Protein AF-A0A1F8L1P7-F1 (afdb_monomer)

Secondary structure (DSSP, 8-state):
-HHHHHHTTTTTTS-GGGHHHHHHHHHHHHHHH-HHHHHHHHHH-S--HHHHHHHHHHHHHHHHHS--S----

pLDDT: mean 86.09, std 11.68, range [34.06, 93.06]

Mean predicted aligned error: 4.83 Å

Solvent-accessible surface area (backbone atoms only — not comparable to full-atom values): 4394 Å² total; per-residue (Å²): 110,64,69,59,37,52,78,70,54,71,45,77,61,40,51,79,88,46,47,66,56,51,49,55,51,50,54,52,42,35,69,73,78,36,49,65,53,58,50,49,43,68,70,64,73,50,93,44,75,66,52,48,52,49,50,52,53,50,52,53,52,49,45,71,75,50,74,63,50,82,80,80,124

Sequence (73 aa):
MIIFSGTAGYLDDVPRERVADFERDLYRWMDVQAPQVGQLILKERKWTDEVEKAARAMIEEFKKANPYGEAKA

Radius of gyration: 12.61 Å; Cα contacts (8 Å, |Δi|>4): 41; chains: 1; bounding box: 31×20×34 Å

Nearest PDB structures (foldseek):
  6tmk-assembly1_E2  TM=9.291E-01  e=4.988E-02  Toxoplasma gondii GT1
  7njq-assembly1_C  TM=8.408E-01  e=2.905E-02  Mycolicibacterium smegmatis MC2 155
  7njs-assembly1_C  TM=8.381E-01  e=3.923E-02  Mycolicibacterium smegmatis MC2 155
  7jg6-assembly1_B  TM=8.533E-01  e=5.625E-02  Mycolicibacterium smegmatis
  8jr0-assembly1_C  TM=8.637E-01  e=7.595E-02  Mycobacterium tuberculosis

Structure (mmCIF, N/CA/C/O backbone):
data_AF-A0A1F8L1P7-F1
#
_entry.id   AF-A0A1F8L1P7-F1
#
loop_
_atom_si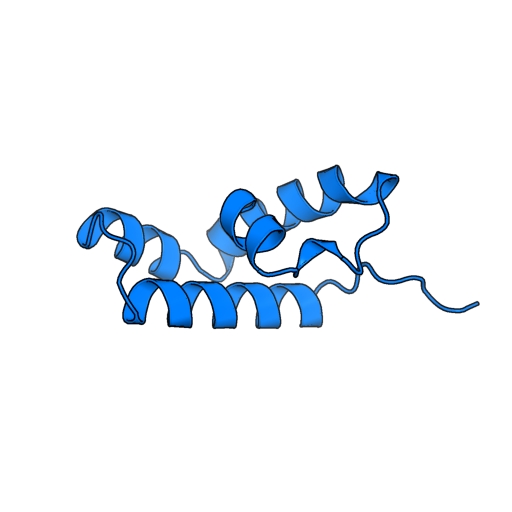te.group_PDB
_atom_site.id
_atom_site.type_symbol
_atom_site.label_atom_id
_atom_site.label_alt_id
_atom_site.label_comp_id
_atom_site.label_asym_id
_atom_site.label_entity_id
_atom_site.label_seq_id
_atom_site.pdbx_PDB_ins_code
_atom_site.Cartn_x
_atom_site.Cartn_y
_atom_site.Cartn_z
_atom_site.occupancy
_atom_site.B_iso_or_equiv
_atom_site.auth_seq_id
_atom_site.auth_comp_id
_atom_site.auth_asym_id
_atom_site.auth_atom_id
_atom_site.pdbx_PDB_model_num
ATOM 1 N N . MET A 1 1 ? -6.716 -3.504 -1.140 1.00 83.62 1 MET A N 1
ATOM 2 C CA . MET A 1 1 ? -6.045 -2.182 -1.072 1.00 83.62 1 MET A CA 1
ATOM 3 C C . MET A 1 1 ? -5.918 -1.493 -2.416 1.00 83.62 1 MET A C 1
ATOM 5 O O . MET A 1 1 ? -5.760 -0.282 -2.428 1.00 83.62 1 MET A O 1
ATOM 9 N N . ILE A 1 2 ? -6.093 -2.216 -3.527 1.00 87.62 2 ILE A N 1
ATOM 10 C CA . ILE A 1 2 ? -5.962 -1.653 -4.872 1.00 87.62 2 ILE A CA 1
ATOM 11 C C . ILE A 1 2 ? -6.849 -0.422 -5.135 1.00 87.62 2 ILE A C 1
ATOM 13 O O . ILE A 1 2 ? -6.392 0.538 -5.742 1.00 87.62 2 ILE A O 1
ATOM 17 N N . ILE A 1 3 ? -8.079 -0.398 -4.601 1.00 88.69 3 ILE A N 1
ATOM 18 C CA . ILE A 1 3 ? -8.994 0.748 -4.735 1.00 88.69 3 ILE A CA 1
ATOM 19 C C . ILE A 1 3 ? -8.382 2.005 -4.107 1.00 88.69 3 ILE A C 1
ATOM 21 O O . ILE A 1 3 ? -8.320 3.040 -4.760 1.00 88.69 3 ILE A O 1
ATOM 25 N N . PHE A 1 4 ? -7.880 1.900 -2.870 1.00 90.69 4 PHE A N 1
ATOM 26 C CA . PHE A 1 4 ? -7.224 3.016 -2.190 1.00 90.69 4 PHE A CA 1
ATOM 27 C C . PHE A 1 4 ? -5.976 3.470 -2.953 1.00 90.69 4 PHE A C 1
ATOM 29 O O . PHE A 1 4 ? -5.795 4.668 -3.168 1.00 90.69 4 PHE A O 1
ATOM 36 N N . SER A 1 5 ? -5.160 2.518 -3.422 1.00 90.25 5 SER A N 1
ATOM 37 C CA . SER A 1 5 ? -3.976 2.803 -4.237 1.00 90.25 5 SER A CA 1
ATOM 38 C C . SER A 1 5 ? -4.318 3.613 -5.491 1.00 90.25 5 SER A C 1
ATOM 40 O O . SER A 1 5 ? -3.628 4.586 -5.782 1.00 90.25 5 SER A O 1
ATOM 42 N N . GLY A 1 6 ? -5.404 3.268 -6.189 1.00 89.88 6 GLY A N 1
ATOM 43 C CA . GLY A 1 6 ? -5.880 4.025 -7.348 1.00 89.88 6 GLY A CA 1
ATOM 44 C C . GLY A 1 6 ? -6.400 5.415 -6.986 1.00 89.88 6 GLY A C 1
ATOM 45 O O . GLY A 1 6 ? -6.005 6.397 -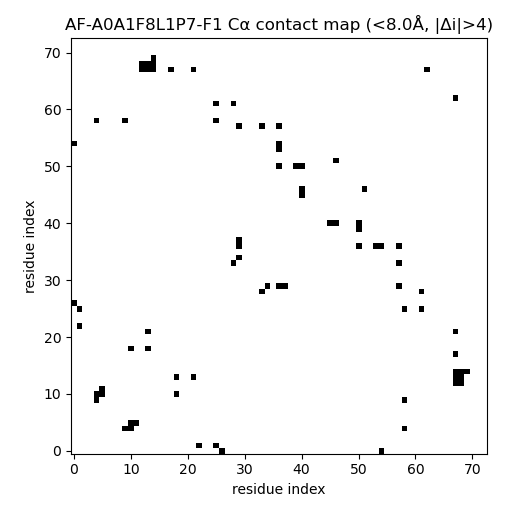7.602 1.00 89.88 6 GLY A O 1
ATOM 46 N N . THR A 1 7 ? -7.234 5.536 -5.950 1.00 91.38 7 THR A N 1
ATOM 47 C CA . THR A 1 7 ? -7.807 6.838 -5.555 1.00 91.38 7 THR A CA 1
ATOM 48 C C . THR A 1 7 ? -6.785 7.809 -4.966 1.00 91.38 7 THR A C 1
ATOM 50 O O . THR A 1 7 ? -7.000 9.016 -5.005 1.00 91.38 7 THR A O 1
ATOM 53 N N . ALA A 1 8 ? -5.686 7.299 -4.407 1.00 90.25 8 ALA A N 1
ATOM 54 C CA . ALA A 1 8 ? -4.620 8.103 -3.818 1.00 90.25 8 ALA A CA 1
ATOM 55 C C . ALA A 1 8 ? -3.452 8.384 -4.789 1.00 90.25 8 ALA A C 1
ATOM 57 O O . ALA A 1 8 ? -2.443 8.934 -4.356 1.00 90.25 8 ALA A O 1
ATOM 58 N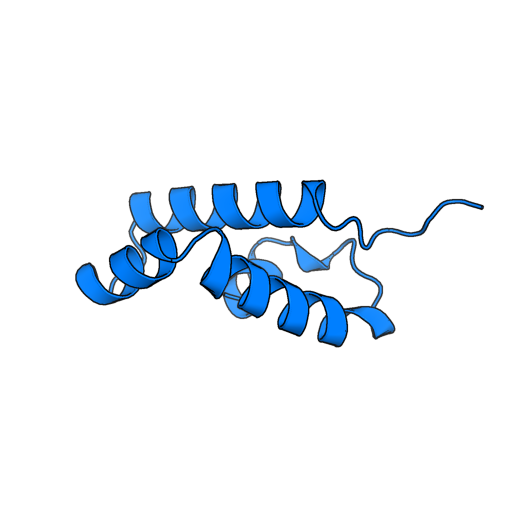 N . GLY A 1 9 ? -3.576 8.013 -6.073 1.00 88.62 9 GLY A N 1
ATOM 59 C CA . GLY A 1 9 ? -2.577 8.294 -7.117 1.00 88.62 9 GLY A CA 1
ATOM 60 C C . GLY A 1 9 ? -1.343 7.384 -7.093 1.00 88.62 9 GLY A C 1
ATOM 61 O O . GLY A 1 9 ? -0.357 7.638 -7.778 1.00 88.62 9 GLY A O 1
ATOM 62 N N . TYR A 1 10 ? -1.358 6.288 -6.324 1.00 89.94 10 TYR A N 1
ATOM 63 C CA . TYR A 1 10 ? -0.217 5.364 -6.256 1.00 89.94 10 TYR A CA 1
ATOM 64 C C . TYR A 1 10 ? -0.056 4.489 -7.505 1.00 89.94 10 TYR A C 1
ATOM 66 O O . TYR A 1 10 ? 0.968 3.817 -7.615 1.00 89.94 10 TYR A O 1
ATOM 74 N N . LEU A 1 11 ? -1.048 4.482 -8.400 1.00 88.88 11 LEU A N 1
ATOM 75 C CA . LEU A 1 11 ? -1.010 3.787 -9.689 1.00 88.88 11 LEU A CA 1
ATOM 76 C C . LEU A 1 11 ? -0.608 4.704 -10.858 1.00 88.88 11 LEU A C 1
ATOM 78 O O . LEU A 1 11 ? -0.418 4.198 -11.959 1.00 88.88 11 LEU A O 1
ATOM 82 N N . ASP A 1 12 ? -0.465 6.017 -10.644 1.00 88.50 12 ASP A N 1
ATOM 83 C CA . ASP A 1 12 ? -0.239 6.992 -11.727 1.00 88.50 12 ASP A CA 1
ATOM 84 C C . ASP A 1 12 ? 1.132 6.832 -12.410 1.00 88.50 12 ASP A C 1
ATOM 86 O O . ASP A 1 12 ? 1.305 7.185 -13.574 1.00 88.50 12 ASP A O 1
ATOM 90 N N . ASP A 1 13 ? 2.111 6.279 -11.696 1.00 87.31 13 ASP A N 1
ATOM 91 C CA . ASP A 1 13 ? 3.464 5.965 -12.170 1.00 87.31 13 ASP A CA 1
ATOM 92 C C . ASP A 1 13 ? 3.621 4.513 -12.649 1.00 87.31 13 ASP A C 1
ATOM 94 O O . ASP A 1 13 ? 4.713 4.108 -13.057 1.00 87.31 13 ASP A O 1
ATOM 98 N N . VAL A 1 14 ? 2.552 3.715 -12.592 1.00 88.19 14 VAL A N 1
ATOM 99 C CA . VAL A 1 14 ? 2.556 2.316 -13.020 1.00 88.19 14 VAL A CA 1
ATOM 100 C C . VAL A 1 14 ? 2.072 2.245 -14.471 1.00 88.19 14 VAL A C 1
ATOM 102 O O . VAL A 1 14 ? 0.940 2.640 -14.760 1.00 88.19 14 VAL A O 1
ATOM 105 N N . PRO A 1 15 ? 2.871 1.701 -15.409 1.00 89.88 15 PRO A N 1
ATOM 106 C CA . PRO A 1 15 ? 2.415 1.489 -16.777 1.00 89.88 15 PRO A CA 1
ATOM 107 C C . PRO A 1 15 ? 1.146 0.634 -16.806 1.00 89.88 15 PRO A C 1
ATOM 109 O O . PRO A 1 15 ? 1.062 -0.377 -16.107 1.00 89.88 15 PRO A O 1
ATOM 112 N N . ARG A 1 16 ? 0.182 0.990 -17.665 1.00 88.38 16 ARG A N 1
ATOM 113 C CA . ARG A 1 16 ? -1.125 0.310 -17.779 1.00 88.38 16 ARG A CA 1
ATOM 114 C C . ARG A 1 16 ? -1.011 -1.216 -17.843 1.00 88.38 16 ARG A C 1
ATOM 116 O O . ARG A 1 16 ? -1.784 -1.922 -17.205 1.00 88.38 16 ARG A O 1
ATOM 123 N N . GLU A 1 17 ? -0.058 -1.715 -18.621 1.00 89.81 17 GLU A N 1
ATOM 124 C CA . GLU A 1 17 ? 0.162 -3.150 -18.840 1.00 89.81 17 GLU A CA 1
ATOM 125 C C . GLU A 1 17 ? 0.646 -3.873 -17.576 1.00 89.81 17 GLU A C 1
ATOM 127 O O . GLU A 1 17 ? 0.391 -5.062 -17.410 1.00 89.81 17 GLU A O 1
ATOM 132 N N . ARG A 1 18 ? 1.285 -3.145 -16.652 1.00 90.19 18 ARG A N 1
ATOM 133 C CA . ARG A 1 18 ? 1.839 -3.668 -15.397 1.00 90.19 18 ARG A CA 1
ATOM 134 C C . ARG A 1 18 ? 0.919 -3.476 -14.192 1.00 90.19 18 ARG A C 1
ATOM 136 O O . ARG A 1 18 ? 1.270 -3.908 -13.099 1.00 90.19 18 ARG A O 1
ATOM 143 N N . VAL A 1 19 ? -0.263 -2.877 -14.359 1.00 90.06 19 VAL A N 1
ATOM 144 C CA . VAL A 1 19 ? -1.219 -2.673 -13.251 1.00 90.06 19 VAL A CA 1
ATOM 145 C C . VAL A 1 19 ? -1.651 -4.007 -12.634 1.00 90.06 19 VAL A C 1
ATOM 147 O O . VAL A 1 19 ? -1.742 -4.117 -11.414 1.00 90.06 19 VAL A O 1
ATOM 150 N N . ALA A 1 20 ? -1.850 -5.041 -13.456 1.00 90.62 20 ALA A N 1
ATOM 151 C CA . ALA A 1 20 ? -2.188 -6.378 -12.965 1.00 90.62 20 ALA A CA 1
ATOM 152 C C . ALA A 1 20 ? -1.043 -7.008 -12.147 1.00 90.62 20 ALA A C 1
ATOM 154 O O . ALA A 1 20 ? -1.289 -7.680 -11.144 1.00 90.62 20 ALA A O 1
ATOM 155 N N . ASP A 1 21 ? 0.210 -6.769 -12.547 1.00 91.62 21 ASP A N 1
ATOM 156 C CA . ASP A 1 21 ? 1.380 -7.216 -11.788 1.00 91.62 21 ASP A CA 1
ATOM 157 C C . ASP A 1 21 ? 1.488 -6.474 -10.455 1.00 91.62 21 ASP A C 1
ATOM 159 O O . ASP A 1 21 ? 1.642 -7.115 -9.418 1.00 91.62 21 ASP A O 1
ATOM 163 N N . PHE A 1 22 ? 1.324 -5.147 -10.472 1.00 92.06 22 PHE A N 1
ATOM 164 C CA . PHE A 1 22 ? 1.299 -4.322 -9.265 1.00 92.06 22 PHE A CA 1
ATOM 165 C C . PHE A 1 22 ? 0.253 -4.824 -8.271 1.00 92.06 22 PHE A C 1
ATOM 167 O O . PHE A 1 22 ? 0.549 -4.972 -7.089 1.00 92.06 22 PHE A O 1
ATOM 174 N N . GLU A 1 23 ? -0.966 -5.105 -8.738 1.00 92.12 23 GLU A N 1
ATOM 175 C CA . GLU A 1 23 ? -2.044 -5.595 -7.882 1.00 92.12 23 GLU A CA 1
ATOM 176 C C . GLU A 1 23 ? -1.669 -6.923 -7.210 1.00 92.12 23 GLU A C 1
ATOM 178 O O . GLU A 1 23 ? -1.767 -7.051 -5.987 1.00 92.12 23 GLU A O 1
ATOM 183 N N . ARG A 1 24 ? -1.196 -7.898 -7.994 1.00 93.06 24 ARG A N 1
ATOM 184 C CA . ARG A 1 24 ? -0.773 -9.209 -7.483 1.00 93.06 24 ARG A CA 1
ATOM 185 C C . ARG A 1 24 ? 0.348 -9.081 -6.454 1.00 93.06 24 ARG A C 1
ATOM 187 O O . ARG A 1 24 ? 0.307 -9.732 -5.407 1.00 93.06 24 ARG A O 1
ATOM 194 N N . ASP A 1 25 ? 1.354 -8.278 -6.764 1.00 92.31 25 ASP A N 1
ATOM 195 C CA . ASP A 1 25 ? 2.535 -8.123 -5.924 1.00 92.31 25 ASP A CA 1
ATOM 196 C C . ASP A 1 25 ? 2.199 -7.345 -4.643 1.00 92.31 25 ASP A C 1
ATOM 198 O O . ASP A 1 25 ? 2.679 -7.711 -3.569 1.00 92.31 25 ASP A O 1
ATOM 202 N N . LEU A 1 26 ? 1.304 -6.352 -4.721 1.00 91.94 26 LEU A N 1
ATOM 203 C CA . LEU A 1 26 ? 0.781 -5.632 -3.560 1.00 91.94 26 LEU A CA 1
ATOM 204 C C . LEU A 1 26 ? 0.041 -6.578 -2.610 1.00 91.94 26 LEU A C 1
ATOM 206 O O . LEU A 1 26 ? 0.286 -6.531 -1.406 1.00 91.94 26 LEU A O 1
ATOM 210 N N . TYR A 1 27 ? -0.833 -7.456 -3.114 1.00 91.00 27 TYR A N 1
ATOM 211 C CA . TYR A 1 27 ? -1.503 -8.438 -2.251 1.00 91.00 27 TYR A CA 1
ATOM 212 C C . TYR A 1 27 ? -0.510 -9.395 -1.589 1.00 91.00 27 TYR A C 1
ATOM 214 O O . TYR A 1 27 ? -0.586 -9.613 -0.382 1.00 91.00 27 TYR A O 1
ATOM 222 N N . ARG A 1 28 ? 0.482 -9.888 -2.338 1.00 91.25 28 ARG A N 1
ATOM 223 C CA . ARG A 1 28 ? 1.562 -10.704 -1.761 1.00 91.25 28 ARG A CA 1
ATOM 224 C C . ARG A 1 28 ? 2.347 -9.962 -0.683 1.00 91.25 28 ARG A C 1
ATOM 226 O O . ARG A 1 28 ? 2.669 -10.544 0.350 1.00 91.25 28 ARG A O 1
ATOM 233 N N . TRP A 1 29 ? 2.665 -8.692 -0.916 1.00 90.81 29 TRP A N 1
ATOM 234 C CA . TRP A 1 29 ? 3.359 -7.861 0.060 1.00 90.81 29 TRP A CA 1
ATOM 235 C C . TRP A 1 29 ? 2.522 -7.669 1.321 1.00 90.81 29 TRP A C 1
ATOM 237 O O . TRP A 1 29 ? 3.042 -7.795 2.426 1.00 90.81 29 TRP A O 1
ATOM 247 N N . MET A 1 30 ? 1.220 -7.423 1.173 1.00 89.25 30 MET A N 1
ATOM 248 C CA . MET A 1 30 ? 0.309 -7.322 2.309 1.00 89.25 30 MET A CA 1
ATOM 249 C C . MET A 1 30 ? 0.288 -8.601 3.150 1.00 89.25 30 MET A C 1
ATOM 251 O O . MET A 1 30 ? 0.343 -8.505 4.374 1.00 89.25 30 MET A O 1
ATOM 255 N N . ASP A 1 31 ? 0.266 -9.773 2.515 1.00 88.06 31 ASP A N 1
ATOM 256 C CA . ASP A 1 31 ? 0.234 -11.058 3.221 1.00 88.06 31 ASP A CA 1
ATOM 257 C C . ASP A 1 31 ? 1.538 -11.349 3.982 1.00 88.06 31 ASP A C 1
ATOM 259 O O . ASP A 1 31 ? 1.505 -11.919 5.073 1.00 88.06 31 ASP A O 1
ATOM 263 N N . VAL A 1 32 ? 2.691 -10.959 3.424 1.00 88.88 32 VAL A N 1
ATOM 264 C CA . VAL A 1 32 ? 4.015 -11.294 3.981 1.00 88.88 32 VAL A CA 1
ATOM 265 C C . VAL A 1 32 ? 4.555 -10.214 4.920 1.00 88.88 32 VAL A C 1
ATOM 267 O O . VAL A 1 32 ? 5.087 -10.535 5.979 1.00 88.88 32 VAL A O 1
ATOM 270 N N . GLN A 1 33 ? 4.455 -8.943 4.529 1.00 84.50 33 GLN A N 1
ATOM 271 C CA . GLN A 1 33 ? 5.143 -7.816 5.175 1.00 84.50 33 GLN A CA 1
ATOM 272 C C . GLN A 1 33 ? 4.202 -6.917 5.981 1.00 84.50 33 GLN A C 1
ATOM 274 O O . GLN A 1 33 ? 4.642 -6.232 6.905 1.00 84.50 33 GLN A O 1
ATOM 279 N N . ALA A 1 34 ? 2.907 -6.904 5.651 1.00 82.38 34 ALA A N 1
ATOM 280 C CA . ALA A 1 34 ? 1.946 -6.013 6.296 1.00 82.38 34 ALA A CA 1
ATOM 281 C C . ALA A 1 34 ? 0.637 -6.676 6.783 1.00 82.38 34 ALA A C 1
ATOM 283 O O . ALA A 1 34 ? -0.428 -6.049 6.672 1.00 82.38 34 ALA A O 1
ATOM 284 N N . PRO A 1 35 ? 0.667 -7.884 7.390 1.00 87.19 35 PRO A N 1
ATOM 285 C CA . PRO A 1 35 ? -0.547 -8.531 7.896 1.00 87.19 35 PRO A CA 1
ATOM 286 C C . PRO A 1 35 ? -1.260 -7.686 8.965 1.00 87.19 35 PRO A C 1
ATOM 288 O O . PRO A 1 35 ? -2.486 -7.737 9.087 1.00 87.19 35 PRO A O 1
ATOM 291 N N . GLN A 1 36 ? -0.517 -6.850 9.699 1.00 87.62 36 GLN A N 1
ATOM 292 C CA . GLN A 1 36 ? -1.039 -5.921 10.702 1.00 87.62 36 GLN A CA 1
ATOM 293 C C . GLN A 1 36 ? -2.037 -4.910 10.124 1.00 87.62 36 GLN A C 1
ATOM 295 O O . GLN A 1 36 ? -3.017 -4.583 10.789 1.00 87.62 36 GLN A O 1
ATOM 300 N N . VAL A 1 37 ? -1.846 -4.457 8.878 1.00 87.12 37 VAL A N 1
ATOM 301 C CA . VAL A 1 37 ? -2.768 -3.512 8.224 1.00 87.12 37 VAL A CA 1
ATOM 302 C C . VAL A 1 37 ? -4.101 -4.204 7.943 1.00 87.12 37 VAL A C 1
ATOM 304 O O . VAL A 1 37 ? -5.163 -3.653 8.229 1.00 87.12 37 VAL A O 1
ATOM 307 N N . GLY A 1 38 ? -4.053 -5.446 7.451 1.00 85.00 38 GLY A N 1
ATOM 308 C CA . GLY A 1 38 ? -5.246 -6.269 7.246 1.00 85.00 38 GLY A CA 1
ATOM 309 C C . GLY A 1 38 ? -5.999 -6.535 8.551 1.00 85.00 38 GLY A C 1
ATOM 310 O O . GLY A 1 38 ? -7.217 -6.368 8.605 1.00 85.00 38 GLY A O 1
ATOM 311 N N . GLN A 1 39 ? -5.282 -6.875 9.627 1.00 88.06 39 GLN A N 1
ATOM 312 C CA . GLN A 1 39 ? -5.882 -7.077 10.951 1.00 88.06 39 GLN A CA 1
ATOM 313 C C . GLN A 1 39 ? -6.518 -5.799 11.508 1.00 88.06 39 GLN A C 1
ATOM 315 O O . GLN A 1 39 ? -7.621 -5.859 12.052 1.00 88.06 39 GLN A O 1
ATOM 320 N N . LEU A 1 40 ? -5.865 -4.646 11.339 1.00 88.38 40 LEU A N 1
ATOM 321 C CA . LEU A 1 40 ? -6.393 -3.354 11.773 1.00 88.38 40 LEU A CA 1
ATOM 322 C C . LEU A 1 40 ? -7.699 -3.016 11.041 1.00 88.38 40 LEU A C 1
ATOM 324 O O . LEU A 1 40 ? -8.690 -2.678 11.684 1.00 88.38 40 LEU A O 1
ATOM 328 N N . ILE A 1 41 ? -7.742 -3.202 9.717 1.00 86.94 41 ILE A N 1
ATOM 329 C CA . ILE A 1 41 ? -8.959 -3.002 8.913 1.00 86.94 41 ILE A CA 1
ATOM 330 C C . ILE A 1 41 ? -10.087 -3.935 9.379 1.00 86.94 41 ILE A C 1
ATOM 332 O O . ILE A 1 41 ? -11.230 -3.498 9.528 1.00 86.94 41 ILE A O 1
ATOM 336 N N . LEU A 1 42 ? -9.780 -5.212 9.633 1.00 87.81 42 LEU A N 1
ATOM 337 C CA . LEU A 1 42 ? -10.764 -6.198 10.097 1.00 87.81 42 LEU A CA 1
ATOM 338 C C . LEU A 1 42 ? -11.306 -5.885 11.498 1.00 87.81 42 LEU A C 1
ATOM 340 O O . LEU A 1 42 ? -12.488 -6.131 11.764 1.00 87.81 42 LEU A O 1
ATOM 344 N N . LYS A 1 43 ? -10.454 -5.356 12.381 1.00 90.00 43 LYS A N 1
ATOM 345 C CA . LYS A 1 43 ? -10.804 -4.975 13.751 1.00 90.00 43 LYS A CA 1
ATOM 346 C C . LYS A 1 43 ? -11.658 -3.710 13.781 1.00 90.00 43 LYS A C 1
ATOM 348 O O . LYS A 1 43 ? -12.739 -3.728 14.363 1.00 90.00 43 LYS A O 1
ATOM 353 N N . GLU A 1 44 ? -11.191 -2.639 13.145 1.00 88.88 44 GLU A N 1
ATOM 354 C CA . GLU A 1 44 ? -11.859 -1.333 13.175 1.00 88.88 44 GLU A CA 1
ATOM 355 C C . GLU A 1 44 ? -13.130 -1.319 12.318 1.00 88.88 44 GLU A C 1
ATOM 357 O O . GLU A 1 44 ? -14.094 -0.619 12.638 1.00 88.88 44 GLU A O 1
ATOM 362 N N . ARG A 1 45 ? -13.148 -2.089 11.216 1.00 88.25 45 ARG A N 1
ATOM 363 C CA . ARG A 1 45 ? -14.233 -2.125 10.211 1.00 88.25 45 ARG A CA 1
ATOM 364 C C . ARG A 1 45 ? -14.622 -0.742 9.675 1.00 88.25 45 ARG A C 1
ATOM 366 O O . ARG A 1 45 ? -15.718 -0.554 9.147 1.00 88.25 45 ARG A O 1
ATOM 373 N N . LYS A 1 46 ? -13.729 0.231 9.830 1.00 87.50 46 LYS A N 1
ATOM 374 C CA . LYS A 1 46 ? -13.887 1.6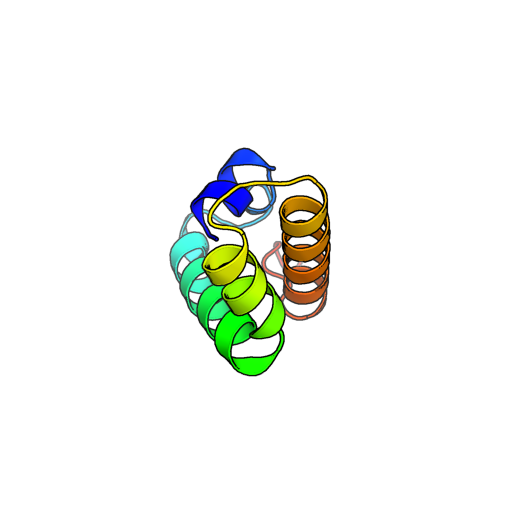28 9.446 1.00 87.50 46 LYS A CA 1
ATOM 375 C C . LYS A 1 46 ? -12.573 2.121 8.871 1.00 87.50 46 LYS A C 1
ATOM 377 O O . LYS A 1 46 ? -11.501 1.702 9.298 1.00 87.50 46 LYS A O 1
ATOM 382 N N . TRP A 1 47 ? -12.678 3.038 7.920 1.00 85.88 47 TRP A N 1
ATOM 383 C CA . TRP A 1 47 ? -11.528 3.747 7.384 1.00 85.88 47 TRP A CA 1
ATOM 384 C C . TRP A 1 47 ? -11.198 4.929 8.301 1.00 85.88 47 TRP A C 1
ATOM 386 O O . TRP A 1 47 ? -11.700 6.032 8.106 1.00 85.88 47 TRP A O 1
ATOM 396 N N . THR A 1 48 ? -10.464 4.660 9.380 1.00 91.25 48 THR A N 1
ATOM 397 C CA . THR A 1 48 ? -9.996 5.686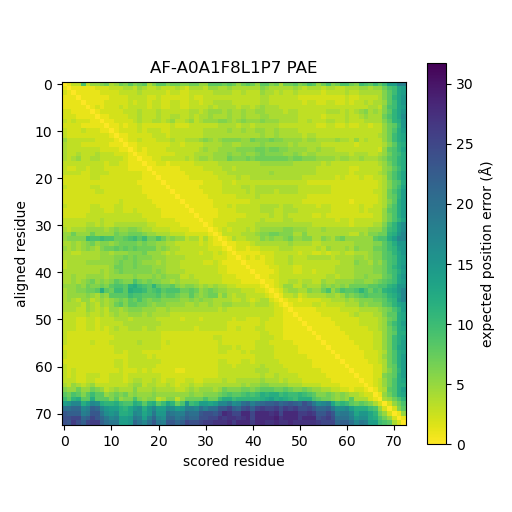 10.323 1.00 91.25 48 THR A CA 1
ATOM 398 C C . THR A 1 48 ? -8.663 6.277 9.861 1.00 91.25 48 THR A C 1
ATOM 400 O O . THR A 1 48 ? -7.958 5.674 9.050 1.00 91.25 48 THR A O 1
ATOM 403 N N . ASP A 1 49 ? -8.265 7.416 10.429 1.00 91.19 49 ASP A N 1
ATOM 404 C CA . ASP A 1 49 ? -6.968 8.044 10.136 1.00 91.19 49 ASP A CA 1
ATOM 405 C C . ASP A 1 49 ? -5.776 7.114 10.424 1.00 91.19 49 ASP A C 1
ATOM 407 O O . ASP A 1 49 ? -4.744 7.188 9.760 1.00 91.19 49 ASP A O 1
ATOM 411 N N . GLU A 1 50 ? -5.904 6.225 11.414 1.00 89.69 50 GLU A N 1
ATOM 412 C CA . GLU A 1 50 ? -4.879 5.231 11.745 1.00 89.69 50 GLU A CA 1
ATOM 413 C C . GLU A 1 50 ? -4.754 4.170 10.646 1.00 89.69 50 GLU A C 1
ATOM 415 O O . GLU A 1 50 ? -3.645 3.889 10.184 1.00 89.69 50 GLU A O 1
ATOM 420 N N . VAL A 1 51 ? -5.889 3.638 10.176 1.00 89.88 51 VAL A N 1
ATOM 421 C CA . VAL A 1 51 ? -5.941 2.698 9.047 1.00 89.88 51 VAL A CA 1
ATOM 422 C C . VAL A 1 51 ? -5.359 3.343 7.796 1.00 89.88 51 VAL A C 1
ATOM 424 O O . VAL A 1 51 ? -4.552 2.720 7.106 1.00 89.88 51 VAL A O 1
ATOM 427 N N . GLU A 1 52 ? -5.723 4.596 7.520 1.00 90.75 52 GLU A N 1
ATOM 428 C CA . GLU A 1 52 ? -5.211 5.312 6.359 1.00 90.75 52 GLU A CA 1
ATOM 429 C C . GLU A 1 52 ? -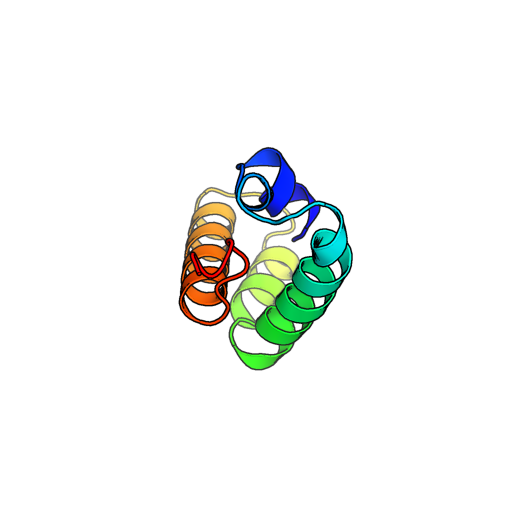3.695 5.513 6.439 1.00 90.75 52 GLU A C 1
ATOM 431 O O . GLU A 1 52 ? -2.987 5.205 5.479 1.00 90.75 52 GLU A O 1
ATOM 436 N N . LYS A 1 53 ? -3.171 5.976 7.580 1.00 92.19 53 LYS A N 1
ATOM 437 C CA . LYS A 1 53 ? -1.721 6.144 7.772 1.00 92.19 53 LYS A CA 1
ATOM 438 C C . LYS A 1 53 ? -0.971 4.826 7.605 1.00 92.19 53 LYS A C 1
ATOM 440 O O . LYS A 1 53 ? 0.049 4.798 6.916 1.00 92.19 53 LYS A O 1
ATOM 445 N N . ALA A 1 54 ? -1.483 3.744 8.188 1.00 91.06 54 ALA A N 1
ATOM 446 C CA . ALA A 1 54 ? -0.880 2.421 8.068 1.00 91.06 54 ALA A CA 1
ATOM 447 C C . ALA A 1 54 ? -0.894 1.916 6.614 1.00 91.06 54 ALA A C 1
ATOM 449 O O . ALA A 1 54 ? 0.112 1.398 6.128 1.00 91.06 54 ALA A O 1
ATOM 450 N N . ALA A 1 55 ? -2.003 2.113 5.893 1.00 90.88 55 ALA A N 1
ATOM 451 C CA . ALA A 1 55 ? -2.119 1.743 4.486 1.00 90.88 55 ALA A CA 1
ATOM 452 C C . ALA A 1 55 ? -1.163 2.551 3.593 1.00 90.88 55 ALA A C 1
ATOM 454 O O . ALA A 1 55 ? -0.502 1.967 2.734 1.00 90.88 55 ALA A O 1
ATOM 455 N N . ARG A 1 56 ? -1.047 3.869 3.811 1.00 92.50 56 ARG A N 1
ATOM 456 C CA . ARG A 1 56 ? -0.106 4.736 3.078 1.00 92.50 56 ARG A CA 1
ATOM 457 C C . ARG A 1 56 ? 1.339 4.304 3.292 1.00 92.50 56 ARG A C 1
ATOM 459 O O . ARG A 1 56 ? 2.042 4.085 2.312 1.00 92.50 56 ARG A O 1
ATOM 466 N N . ALA A 1 57 ? 1.749 4.118 4.548 1.00 92.19 57 ALA A N 1
ATOM 467 C CA . ALA A 1 57 ? 3.102 3.677 4.878 1.00 92.19 57 ALA A CA 1
ATOM 468 C C . ALA A 1 57 ? 3.439 2.334 4.207 1.00 92.19 57 ALA A C 1
ATOM 470 O O . ALA A 1 57 ? 4.478 2.208 3.564 1.00 92.19 57 ALA A O 1
ATOM 471 N N . MET A 1 58 ? 2.517 1.368 4.266 1.00 92.38 58 MET A N 1
ATOM 472 C CA . MET A 1 58 ? 2.677 0.064 3.619 1.00 92.38 58 MET A CA 1
ATOM 473 C C . MET A 1 58 ? 2.844 0.176 2.097 1.00 92.38 58 MET A C 1
ATOM 475 O O . MET A 1 58 ? 3.738 -0.457 1.536 1.00 92.38 58 MET A O 1
ATOM 479 N N . ILE A 1 59 ? 2.021 0.988 1.422 1.00 91.06 59 ILE A N 1
ATOM 480 C CA . ILE A 1 59 ? 2.104 1.168 -0.037 1.00 91.06 59 ILE A CA 1
ATOM 481 C C . ILE A 1 59 ? 3.402 1.888 -0.426 1.00 91.06 59 ILE A C 1
ATOM 483 O O . ILE A 1 59 ? 4.023 1.536 -1.427 1.00 91.06 59 ILE A O 1
ATOM 487 N N . GLU A 1 60 ? 3.842 2.872 0.357 1.00 90.81 60 GLU A N 1
ATOM 488 C CA . GLU A 1 60 ? 5.111 3.567 0.120 1.00 90.81 60 GLU A CA 1
ATOM 489 C C . GLU A 1 60 ? 6.319 2.639 0.271 1.00 90.81 60 GLU A C 1
ATOM 491 O O . GLU A 1 60 ? 7.232 2.681 -0.555 1.00 90.81 60 GLU A O 1
ATOM 496 N N . GLU A 1 61 ? 6.331 1.781 1.291 1.00 91.50 61 GLU A N 1
ATOM 497 C CA . GLU A 1 61 ? 7.366 0.756 1.457 1.00 91.50 61 GLU A CA 1
ATOM 498 C C . GLU A 1 61 ? 7.346 -0.256 0.310 1.00 91.50 61 GLU A C 1
ATOM 500 O O . GLU A 1 61 ? 8.392 -0.541 -0.279 1.00 91.50 61 GLU A O 1
ATOM 505 N N . PHE A 1 62 ? 6.158 -0.733 -0.069 1.00 91.12 62 PHE A N 1
ATOM 506 C CA . PHE A 1 62 ? 5.983 -1.638 -1.200 1.00 91.12 62 PHE A CA 1
ATOM 507 C C . PHE A 1 62 ? 6.543 -1.049 -2.500 1.00 91.12 62 PHE A C 1
ATOM 509 O O . PHE A 1 62 ? 7.293 -1.729 -3.198 1.00 91.12 62 PHE A O 1
ATOM 516 N N . LYS A 1 63 ? 6.233 0.217 -2.810 1.00 88.19 63 LYS A N 1
ATOM 517 C CA . LYS A 1 63 ? 6.718 0.895 -4.024 1.00 88.19 63 LYS A CA 1
ATOM 518 C C . LYS A 1 63 ? 8.223 1.164 -4.005 1.00 88.19 63 LYS A C 1
ATOM 520 O O . LYS A 1 63 ? 8.849 1.160 -5.060 1.00 88.19 63 LYS A O 1
ATOM 525 N N . LYS A 1 64 ? 8.821 1.375 -2.827 1.00 89.25 64 LYS A N 1
ATOM 526 C CA . LYS A 1 64 ? 10.287 1.465 -2.685 1.00 89.25 64 LYS A CA 1
ATOM 527 C C . LYS A 1 64 ? 10.960 0.118 -2.949 1.00 89.25 64 LYS A C 1
ATOM 529 O O . LYS A 1 64 ? 12.024 0.088 -3.559 1.00 89.25 64 LYS A O 1
ATOM 534 N N . ALA A 1 65 ? 10.349 -0.978 -2.498 1.00 87.94 65 ALA A N 1
ATOM 535 C CA . ALA A 1 65 ? 10.860 -2.330 -2.713 1.00 87.94 65 ALA A CA 1
ATOM 536 C C . ALA A 1 65 ? 10.606 -2.848 -4.141 1.00 87.94 65 ALA A C 1
ATOM 538 O O . ALA A 1 65 ? 11.412 -3.612 -4.666 1.00 87.94 65 ALA A O 1
ATOM 539 N N . ASN A 1 66 ? 9.510 -2.417 -4.770 1.00 85.38 66 ASN A N 1
ATOM 540 C CA . ASN A 1 66 ? 9.085 -2.832 -6.104 1.00 85.38 66 ASN A CA 1
ATOM 541 C C . ASN A 1 66 ? 8.880 -1.595 -6.994 1.00 85.38 66 ASN A C 1
ATOM 543 O O . ASN A 1 66 ? 7.769 -1.067 -7.083 1.00 85.38 66 ASN A O 1
ATOM 547 N N . PRO A 1 67 ? 9.939 -1.095 -7.650 1.00 81.69 67 PRO A N 1
ATOM 548 C CA . PRO A 1 67 ? 9.811 0.004 -8.595 1.00 81.69 67 PRO A CA 1
ATOM 549 C C . PRO A 1 67 ? 9.138 -0.480 -9.891 1.00 81.69 67 PRO A C 1
ATOM 551 O O . PRO A 1 67 ? 9.648 -1.351 -10.598 1.00 81.69 67 PRO A O 1
ATOM 554 N N . TYR A 1 68 ? 7.978 0.100 -10.210 1.00 76.25 68 TYR A N 1
ATOM 555 C CA . TYR A 1 68 ? 7.222 -0.190 -11.440 1.00 76.25 68 TYR A CA 1
ATOM 556 C C . TYR A 1 68 ? 7.387 0.870 -12.530 1.00 76.25 68 TYR A C 1
ATOM 558 O O . TYR A 1 68 ? 7.061 0.584 -13.685 1.00 76.25 68 TYR A O 1
ATOM 566 N N . GLY A 1 69 ? 7.901 2.051 -12.170 1.00 62.84 69 GLY A N 1
ATOM 567 C CA . GLY A 1 69 ? 8.214 3.115 -13.117 1.00 62.84 69 GLY A CA 1
ATOM 568 C C . GLY A 1 69 ? 9.207 2.640 -14.174 1.00 62.84 69 GLY A C 1
ATOM 569 O O . GLY A 1 69 ? 9.996 1.725 -13.925 1.00 62.84 69 GLY A O 1
ATOM 570 N N . GLU A 1 70 ? 9.140 3.247 -15.361 1.00 48.41 70 GLU A N 1
ATOM 571 C CA . GLU A 1 70 ? 10.073 2.980 -16.453 1.00 48.41 70 GLU A CA 1
ATOM 572 C C . GLU A 1 70 ? 11.501 2.965 -15.904 1.00 48.41 70 GLU A C 1
ATOM 574 O O 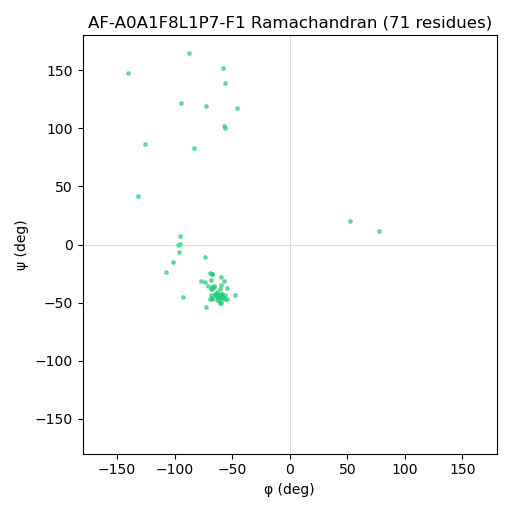. GLU A 1 70 ? 12.002 3.968 -15.387 1.00 48.41 70 GLU A O 1
ATOM 579 N N . ALA A 1 71 ? 12.169 1.814 -16.017 1.00 44.69 71 ALA A N 1
ATOM 580 C CA . ALA A 1 71 ? 13.613 1.815 -16.077 1.00 44.69 71 ALA A CA 1
ATOM 581 C C . ALA A 1 71 ? 13.947 2.732 -17.254 1.00 44.69 71 ALA A C 1
ATOM 583 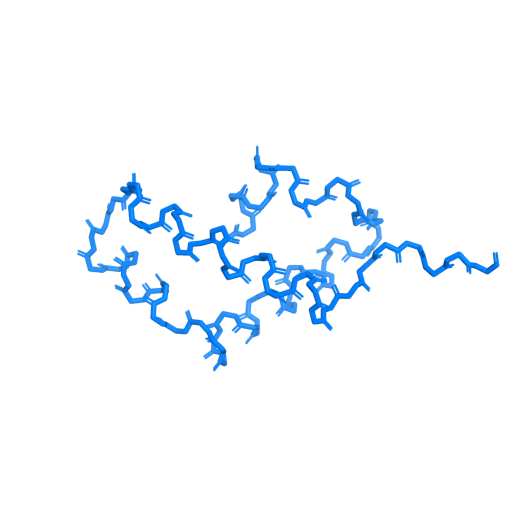O O . ALA A 1 71 ? 13.767 2.337 -18.405 1.00 44.69 71 ALA A O 1
ATOM 584 N N . LYS A 1 72 ? 14.321 3.984 -16.967 1.00 36.91 72 LYS A N 1
ATOM 585 C CA . LYS A 1 72 ? 14.907 4.860 -17.974 1.00 36.91 72 LYS A CA 1
ATOM 586 C C . LYS A 1 72 ? 16.137 4.126 -18.497 1.00 36.91 72 LYS A C 1
ATOM 588 O O . LYS A 1 72 ? 17.141 4.038 -17.790 1.00 36.91 72 LYS A O 1
ATOM 593 N N . ALA A 1 73 ? 15.981 3.523 -19.671 1.00 34.06 73 ALA A N 1
ATOM 594 C CA . ALA A 1 73 ? 17.080 3.181 -20.554 1.00 34.06 73 ALA A CA 1
ATOM 595 C C . ALA A 1 73 ? 17.775 4.471 -21.007 1.00 34.06 73 A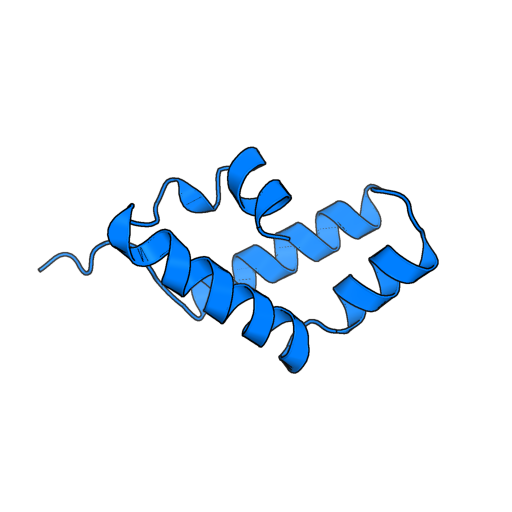LA A C 1
ATOM 597 O O . ALA A 1 73 ? 17.075 5.505 -21.137 1.00 34.06 73 ALA A O 1
#

Foldseek 3Di:
DLVCCVVVCVCVQAPPVCSVVVVVLLVVLCVPPNVVLVVVCVVVVDDDPVSVVSVVVSSVVSCVVPPRHDPPD